Protein AF-A0A832AQT4-F1 (afdb_monomer)

pLDDT: mean 83.99, std 18.46, range [40.66, 98.44]

Radius of gyration: 21.01 Å; Cα contacts (8 Å, |Δi|>4): 128; chains: 1; bounding box: 37×65×33 Å

Sequence (84 aa):
MPAPIWPRCEAIRKQEDTVTPAWQVGIDIGGTFTDVVARGPDRGDVRAAKVATTPGDRAAGLAAALAAVGLGWGDIADLVLGTT

Mean predicted aligned error: 10.81 Å

Structure (mmCIF, N/CA/C/O backbone):
data_AF-A0A832AQT4-F1
#
_entry.id   AF-A0A832AQT4-F1
#
loop_
_atom_site.group_PDB
_atom_site.id
_atom_site.type_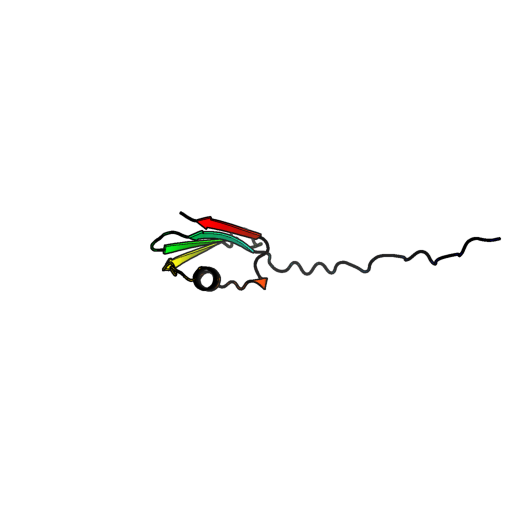symbol
_atom_site.label_atom_id
_atom_site.label_alt_id
_atom_site.label_comp_id
_atom_site.label_asym_id
_atom_site.label_entity_id
_atom_site.label_seq_id
_atom_site.pdbx_PDB_ins_code
_atom_site.Cartn_x
_atom_site.Cartn_y
_atom_site.Cartn_z
_atom_site.occupancy
_atom_site.B_iso_or_equiv
_atom_site.auth_seq_id
_atom_site.auth_comp_id
_atom_site.auth_asym_id
_atom_site.auth_atom_id
_atom_site.pdbx_PDB_model_num
ATOM 1 N N . MET A 1 1 ? 30.551 -60.111 -9.172 1.00 47.22 1 MET A N 1
ATOM 2 C CA . MET A 1 1 ? 29.232 -59.451 -9.086 1.00 47.22 1 MET A CA 1
ATOM 3 C C . MET A 1 1 ? 29.370 -58.074 -9.731 1.00 47.22 1 MET A C 1
ATOM 5 O O . MET A 1 1 ? 30.067 -57.258 -9.139 1.00 47.22 1 MET A O 1
ATOM 9 N N . PRO A 1 2 ? 28.860 -57.800 -10.944 1.00 56.16 2 PRO A N 1
ATOM 10 C CA . PRO A 1 2 ? 28.902 -56.439 -11.473 1.00 56.16 2 PRO A CA 1
ATOM 11 C C . PRO A 1 2 ? 27.822 -55.576 -10.800 1.00 56.16 2 PRO A C 1
ATOM 13 O O . PRO A 1 2 ? 26.718 -56.049 -10.532 1.00 56.16 2 PRO A O 1
ATOM 16 N N . ALA A 1 3 ? 28.173 -54.327 -10.491 1.00 51.53 3 ALA A N 1
ATOM 17 C CA . ALA A 1 3 ? 27.274 -53.315 -9.937 1.00 51.53 3 ALA A CA 1
ATOM 18 C C . ALA A 1 3 ? 26.162 -52.935 -10.943 1.00 51.53 3 ALA A C 1
ATOM 20 O O . ALA A 1 3 ? 26.385 -53.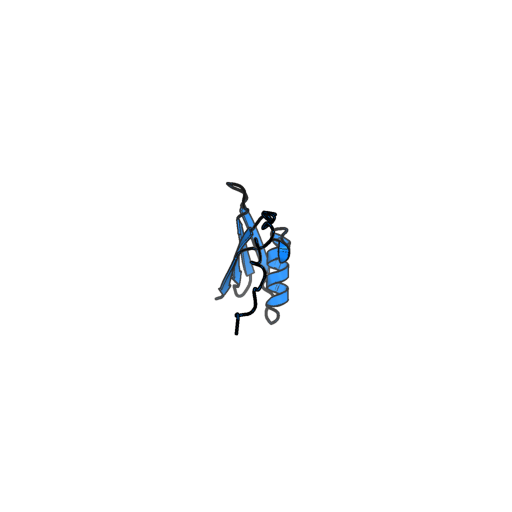049 -12.152 1.00 51.53 3 ALA A O 1
ATOM 21 N N . PRO A 1 4 ? 24.981 -52.467 -10.491 1.00 51.16 4 PRO A N 1
ATOM 22 C CA . PRO A 1 4 ? 23.916 -52.053 -11.396 1.00 51.16 4 PRO A CA 1
ATOM 23 C C . PRO A 1 4 ? 24.323 -50.793 -12.171 1.00 51.16 4 PRO A C 1
ATOM 25 O O . PRO A 1 4 ? 24.618 -49.746 -11.596 1.00 51.16 4 PRO A O 1
ATOM 28 N N . ILE A 1 5 ? 24.316 -50.905 -13.498 1.00 59.28 5 ILE A N 1
ATOM 29 C CA . ILE A 1 5 ? 24.404 -49.788 -14.442 1.00 59.28 5 ILE A CA 1
ATOM 30 C C . ILE A 1 5 ? 23.086 -49.008 -14.413 1.00 59.28 5 ILE A C 1
ATOM 32 O O . ILE 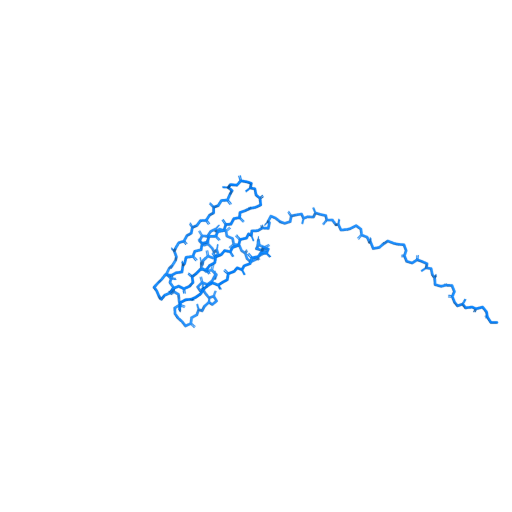A 1 5 ? 22.137 -49.326 -15.124 1.00 59.28 5 ILE A O 1
ATOM 36 N N . TRP A 1 6 ? 23.013 -47.985 -13.565 1.00 49.31 6 TRP A N 1
ATOM 37 C CA . TRP A 1 6 ? 21.975 -46.961 -13.677 1.00 49.31 6 TRP A CA 1
ATOM 38 C C . TRP A 1 6 ? 22.254 -46.128 -14.937 1.00 49.31 6 TRP A C 1
ATOM 40 O O . TRP A 1 6 ? 23.402 -45.711 -15.124 1.00 49.31 6 TRP A O 1
ATOM 50 N N . PRO A 1 7 ? 21.268 -45.846 -15.809 1.00 46.94 7 PRO A N 1
ATOM 51 C CA . PRO A 1 7 ? 21.493 -44.896 -16.883 1.00 46.94 7 PRO A CA 1
ATOM 52 C C . PRO A 1 7 ? 21.753 -43.528 -16.249 1.00 46.94 7 PRO A C 1
ATOM 54 O O . PRO A 1 7 ? 21.024 -43.082 -15.360 1.00 46.94 7 PRO A O 1
ATOM 57 N N . ARG A 1 8 ? 22.832 -42.879 -16.692 1.00 50.19 8 ARG A N 1
ATOM 58 C CA . ARG A 1 8 ? 23.135 -41.481 -16.388 1.00 50.19 8 ARG A CA 1
ATOM 59 C C . ARG A 1 8 ? 21.891 -40.669 -16.745 1.00 50.19 8 ARG A C 1
ATOM 61 O O . ARG A 1 8 ? 21.520 -40.607 -17.911 1.00 50.19 8 ARG A O 1
ATOM 68 N N . CYS A 1 9 ? 21.224 -40.108 -15.740 1.00 40.66 9 CYS A N 1
ATOM 69 C CA . CYS A 1 9 ? 20.104 -39.203 -15.956 1.00 40.66 9 CYS A CA 1
ATOM 70 C C . CYS A 1 9 ? 20.685 -37.926 -16.581 1.00 40.66 9 CYS A C 1
ATOM 72 O O . CYS A 1 9 ? 21.235 -37.070 -15.887 1.00 40.66 9 CYS A O 1
ATOM 74 N N . GLU A 1 10 ? 20.702 -37.872 -17.910 1.00 50.19 10 GLU A N 1
ATOM 75 C CA . GLU A 1 10 ? 21.100 -36.699 -18.673 1.00 50.19 10 GLU A CA 1
ATOM 76 C C . GLU A 1 10 ? 20.055 -35.599 -18.489 1.00 50.19 10 GLU A C 1
ATOM 78 O O . GLU A 1 10 ? 18.887 -35.769 -18.822 1.00 50.19 10 GLU A O 1
ATOM 83 N N . ALA A 1 11 ? 20.544 -34.481 -17.948 1.00 51.72 11 ALA A N 1
ATOM 84 C CA . ALA A 1 11 ? 19.972 -33.142 -17.949 1.00 51.72 11 ALA A CA 1
ATOM 85 C C . ALA A 1 11 ? 18.529 -33.002 -17.430 1.00 51.72 11 ALA A C 1
ATOM 87 O O . ALA A 1 11 ? 17.541 -33.261 -18.117 1.00 51.72 11 ALA A O 1
ATOM 88 N N . ILE A 1 12 ? 18.428 -32.426 -16.228 1.00 59.94 12 ILE A N 1
ATOM 89 C CA . ILE A 1 12 ? 17.274 -31.631 -15.799 1.00 59.94 12 ILE A CA 1
ATOM 90 C C . ILE A 1 12 ? 16.854 -30.751 -16.988 1.00 59.94 12 ILE A C 1
ATOM 92 O O . ILE A 1 12 ? 17.655 -29.968 -17.503 1.00 59.94 12 ILE A O 1
ATOM 96 N N . ARG A 1 13 ? 15.627 -30.959 -17.479 1.00 63.97 13 ARG A N 1
ATOM 97 C CA . ARG A 1 13 ? 15.066 -30.209 -18.606 1.00 63.97 13 ARG A CA 1
ATOM 98 C C . ARG A 1 13 ? 15.113 -28.709 -18.316 1.00 63.97 13 ARG A C 1
ATOM 100 O O . ARG A 1 13 ? 14.964 -28.290 -17.173 1.00 63.97 13 ARG A O 1
ATOM 107 N N . LYS A 1 14 ? 15.315 -27.956 -19.399 1.00 49.56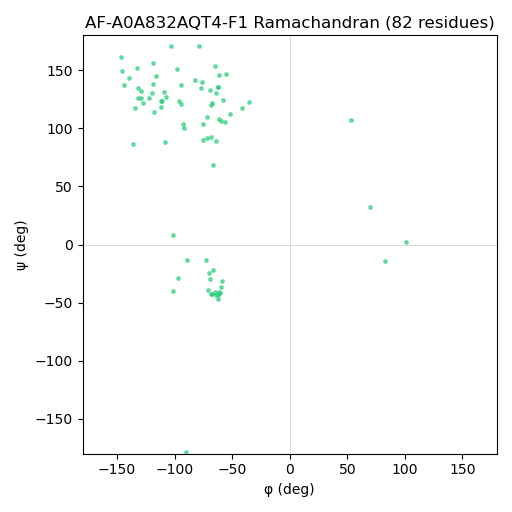 14 LYS A N 1
ATOM 108 C CA . LYS A 1 14 ? 15.416 -26.497 -19.491 1.00 49.56 14 LYS A CA 1
ATOM 109 C C . LYS A 1 14 ? 14.497 -25.782 -18.503 1.00 49.56 14 LYS A C 1
ATOM 111 O O . LYS A 1 14 ? 13.283 -25.950 -18.553 1.00 49.56 14 LYS A O 1
ATOM 116 N N . GLN A 1 15 ? 15.100 -24.951 -17.665 1.00 58.94 15 GLN A N 1
ATOM 117 C CA . GLN A 1 15 ? 14.406 -23.841 -17.037 1.00 58.94 15 GLN A CA 1
ATOM 118 C C . GLN A 1 15 ? 13.934 -22.940 -18.180 1.00 58.94 15 GLN A C 1
ATOM 120 O O . GLN A 1 15 ? 14.743 -22.369 -18.908 1.00 58.94 15 GLN A O 1
ATOM 125 N N . GLU A 1 16 ? 12.632 -22.939 -18.437 1.00 51.66 16 GLU A N 1
ATOM 126 C CA . GLU A 1 16 ? 12.031 -21.944 -19.309 1.00 51.66 16 GLU A CA 1
ATOM 127 C C . GLU A 1 16 ? 12.058 -20.636 -18.524 1.00 51.66 16 GLU A C 1
ATOM 129 O O . GLU A 1 16 ? 11.383 -20.501 -17.505 1.00 51.66 16 GLU A O 1
ATOM 134 N N . ASP A 1 17 ? 12.901 -19.706 -18.967 1.00 52.12 17 ASP A N 1
ATOM 135 C CA . ASP A 1 17 ? 12.973 -18.339 -18.462 1.00 52.12 17 ASP A CA 1
ATOM 136 C C . ASP A 1 17 ? 11.676 -17.592 -18.817 1.00 52.12 17 ASP A C 1
ATOM 138 O O . ASP A 1 17 ? 11.660 -16.673 -19.636 1.00 52.12 17 ASP A O 1
ATOM 142 N N . THR A 1 18 ? 10.545 -17.965 -18.221 1.00 50.78 18 THR A N 1
ATOM 143 C CA . THR A 1 18 ? 9.448 -17.015 -18.073 1.00 50.78 18 THR A CA 1
ATOM 144 C C . THR A 1 18 ? 9.873 -16.082 -16.956 1.00 50.78 18 THR A C 1
ATOM 146 O O . THR A 1 18 ? 9.646 -16.365 -15.780 1.00 50.78 18 THR A O 1
ATOM 14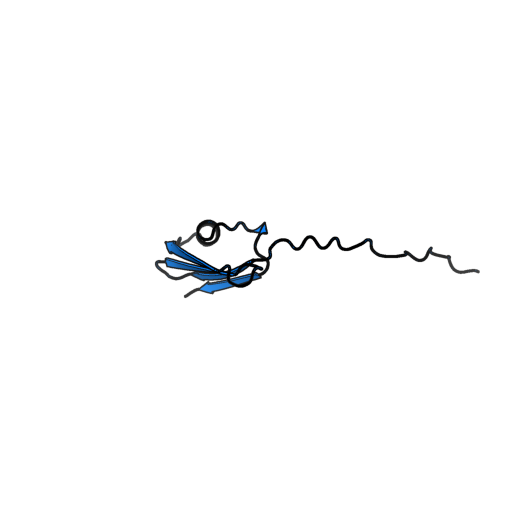9 N N . VAL A 1 19 ? 10.554 -14.991 -17.306 1.00 56.66 19 VAL A N 1
ATOM 150 C CA . VAL A 1 19 ? 10.705 -13.864 -16.385 1.00 56.66 19 VAL A CA 1
ATOM 151 C C . VAL A 1 19 ? 9.295 -13.330 -16.159 1.00 56.66 19 VAL A C 1
ATOM 153 O O . VAL A 1 19 ? 8.804 -12.499 -16.920 1.00 56.66 19 VAL A O 1
ATOM 156 N N . THR A 1 20 ? 8.594 -13.860 -15.157 1.00 58.09 20 THR A N 1
ATOM 157 C CA . THR A 1 20 ? 7.395 -13.211 -14.639 1.00 58.09 20 THR A CA 1
ATOM 158 C C . THR A 1 20 ? 7.857 -11.826 -14.194 1.00 58.09 20 THR A C 1
ATOM 160 O O . THR A 1 20 ? 8.847 -11.757 -13.459 1.00 58.09 20 THR A O 1
ATOM 163 N N . PRO A 1 21 ? 7.253 -10.726 -14.678 1.00 59.12 21 PRO A N 1
ATOM 164 C CA . PRO A 1 21 ? 7.671 -9.387 -14.293 1.00 59.12 21 PRO A CA 1
ATOM 165 C C . PRO A 1 21 ? 7.598 -9.273 -12.770 1.00 59.12 21 PRO A C 1
ATOM 167 O O . PRO A 1 21 ? 6.525 -9.255 -12.182 1.00 59.12 21 PRO A O 1
ATOM 170 N N . ALA A 1 22 ? 8.773 -9.286 -12.153 1.00 83.06 22 ALA A N 1
ATOM 171 C CA . ALA A 1 22 ? 8.961 -9.497 -10.732 1.00 83.06 22 ALA A CA 1
ATOM 172 C C . ALA A 1 22 ? 8.965 -8.145 -10.021 1.00 83.06 22 ALA A C 1
ATOM 174 O O . ALA A 1 22 ? 9.968 -7.428 -10.042 1.00 83.06 22 ALA A O 1
ATOM 175 N N . TRP A 1 23 ? 7.842 -7.781 -9.409 1.00 95.31 23 TRP A N 1
ATOM 176 C CA . TRP A 1 23 ? 7.724 -6.537 -8.661 1.00 95.31 23 TRP A CA 1
ATOM 177 C C . TRP A 1 23 ? 8.406 -6.648 -7.300 1.00 95.31 23 TRP A C 1
ATOM 179 O O . TRP A 1 23 ? 8.211 -7.620 -6.567 1.00 95.31 23 TRP A O 1
ATOM 189 N N . GLN A 1 24 ? 9.179 -5.620 -6.954 1.00 96.06 24 GLN A N 1
ATOM 190 C CA . GLN A 1 24 ? 9.659 -5.394 -5.593 1.00 96.06 24 GLN A CA 1
ATOM 191 C C . GLN A 1 24 ? 8.701 -4.441 -4.897 1.00 96.06 24 GLN A C 1
ATOM 193 O O . GLN A 1 24 ? 8.512 -3.312 -5.360 1.00 96.06 24 GLN A O 1
ATOM 198 N N . VAL A 1 25 ? 8.110 -4.872 -3.790 1.00 97.69 25 VAL A N 1
ATOM 199 C CA . VAL A 1 25 ? 7.070 -4.111 -3.100 1.00 97.69 25 VAL A CA 1
ATOM 200 C C . VAL A 1 25 ? 7.490 -3.829 -1.660 1.00 97.69 25 VAL A C 1
ATOM 202 O O . VAL A 1 25 ? 7.839 -4.730 -0.904 1.00 97.69 25 VAL A O 1
ATOM 205 N N . GLY A 1 26 ? 7.456 -2.557 -1.274 1.00 97.75 26 GLY A N 1
ATOM 206 C CA . GLY A 1 26 ? 7.599 -2.108 0.106 1.00 97.75 26 GLY A CA 1
ATOM 207 C C . GLY A 1 26 ? 6.265 -1.584 0.616 1.00 97.75 26 GLY A C 1
ATOM 208 O O . GLY A 1 26 ? 5.623 -0.779 -0.060 1.00 97.75 26 GLY A O 1
ATOM 209 N N . ILE A 1 27 ? 5.848 -2.040 1.793 1.00 97.94 27 ILE A N 1
ATOM 210 C CA . ILE A 1 27 ? 4.614 -1.601 2.447 1.00 97.94 27 ILE A CA 1
ATOM 211 C C . ILE A 1 27 ? 4.922 -1.195 3.882 1.00 97.94 27 ILE A C 1
ATOM 213 O O . ILE A 1 27 ? 5.571 -1.948 4.603 1.00 97.94 27 ILE A O 1
ATOM 217 N N . ASP A 1 28 ? 4.434 -0.028 4.292 1.00 96.94 28 ASP A N 1
ATOM 218 C CA . ASP A 1 28 ? 4.519 0.472 5.663 1.00 96.94 28 ASP A CA 1
ATOM 219 C C . ASP A 1 28 ? 3.116 0.652 6.246 1.00 96.94 28 ASP A C 1
ATOM 221 O O . ASP A 1 28 ? 2.319 1.463 5.769 1.00 96.94 28 ASP A O 1
ATOM 225 N N . ILE A 1 29 ? 2.792 -0.150 7.258 1.00 95.62 29 ILE A N 1
ATOM 226 C CA . ILE A 1 29 ? 1.486 -0.152 7.915 1.00 95.62 29 ILE A CA 1
ATOM 227 C C . ILE A 1 29 ? 1.538 0.800 9.114 1.00 95.62 29 ILE A C 1
ATOM 229 O O . ILE A 1 29 ? 2.066 0.465 10.176 1.00 95.62 29 ILE A O 1
ATOM 233 N N . GLY A 1 30 ? 0.941 1.981 8.961 1.00 94.12 30 GLY A N 1
ATOM 234 C CA . GLY A 1 30 ? 0.715 2.924 10.053 1.00 94.12 30 GLY A CA 1
ATOM 235 C C . GLY A 1 30 ? -0.635 2.719 10.749 1.00 94.12 30 GLY A C 1
ATOM 236 O O . GLY A 1 30 ? -1.436 1.858 10.381 1.00 94.12 30 GLY A O 1
ATOM 237 N N . GLY A 1 31 ? -0.935 3.562 11.742 1.00 93.44 31 GLY A N 1
ATOM 238 C CA . GLY A 1 31 ? -2.208 3.505 12.477 1.00 93.44 31 GLY A CA 1
ATOM 239 C C . GLY A 1 31 ? -3.425 3.955 11.657 1.00 93.44 31 GLY A C 1
ATOM 240 O O . GLY A 1 31 ? -4.486 3.342 11.734 1.00 93.44 31 GLY A O 1
ATOM 241 N N . THR A 1 32 ? -3.264 5.004 10.845 1.00 95.31 32 THR A N 1
ATOM 242 C CA . THR A 1 32 ? -4.351 5.577 10.026 1.00 95.31 32 THR A CA 1
ATOM 243 C C . THR A 1 32 ? -4.263 5.143 8.570 1.00 95.31 32 THR A C 1
ATOM 245 O O . THR A 1 32 ? -5.281 4.876 7.933 1.00 95.31 32 THR A O 1
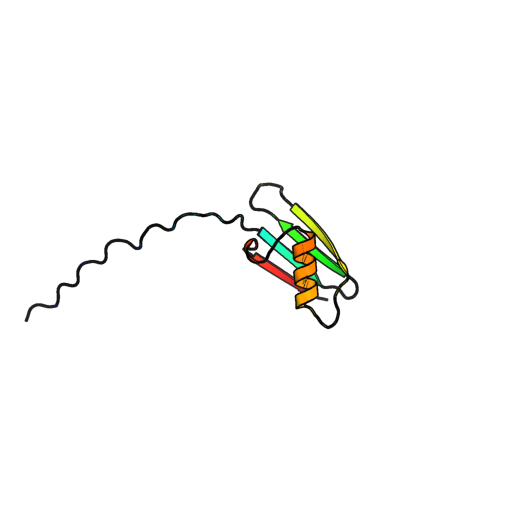ATOM 248 N N . PHE A 1 33 ? -3.046 5.086 8.037 1.00 96.94 33 PHE A N 1
ATOM 249 C CA . PHE A 1 33 ? -2.794 4.792 6.637 1.00 96.94 33 PHE A CA 1
ATOM 250 C C . PHE A 1 33 ? -1.706 3.740 6.485 1.00 96.94 33 PHE A C 1
ATOM 252 O O . PHE A 1 33 ? -0.803 3.644 7.314 1.00 96.94 33 PHE A O 1
ATOM 259 N N . THR A 1 34 ? -1.800 2.999 5.391 1.00 97.31 34 THR A N 1
ATOM 260 C CA . THR A 1 34 ? -0.780 2.088 4.893 1.00 97.31 34 THR A CA 1
ATOM 261 C C . THR A 1 34 ? -0.215 2.668 3.601 1.00 97.31 34 THR A C 1
ATOM 263 O O . THR A 1 34 ? -0.963 2.961 2.662 1.00 97.31 34 THR A O 1
ATOM 266 N N . ASP A 1 35 ? 1.095 2.866 3.573 1.00 97.81 35 ASP A N 1
ATOM 267 C CA . ASP A 1 35 ? 1.835 3.346 2.413 1.00 97.81 35 ASP A CA 1
ATOM 268 C C . ASP A 1 35 ? 2.386 2.149 1.628 1.00 97.81 35 ASP A C 1
ATOM 270 O O . ASP A 1 35 ? 2.891 1.194 2.215 1.00 97.81 35 ASP A O 1
ATOM 274 N N . VAL A 1 36 ? 2.288 2.181 0.298 1.00 98.31 36 VAL A N 1
ATOM 275 C CA . VAL A 1 36 ? 2.810 1.133 -0.592 1.00 98.31 36 VAL A CA 1
ATOM 276 C C . VAL A 1 36 ? 3.614 1.752 -1.723 1.00 98.31 36 VAL A C 1
ATOM 278 O O . VAL A 1 36 ? 3.188 2.723 -2.350 1.00 98.31 36 VAL A O 1
ATOM 281 N N . VAL A 1 37 ? 4.776 1.166 -1.999 1.00 98.06 37 VAL A N 1
ATOM 282 C CA . VAL A 1 37 ? 5.636 1.506 -3.132 1.00 98.06 37 VAL A CA 1
ATOM 283 C C . VAL A 1 37 ? 6.031 0.218 -3.838 1.00 98.06 37 VAL A C 1
ATOM 285 O O . VAL A 1 37 ? 6.571 -0.697 -3.222 1.00 98.06 37 VAL A O 1
ATOM 288 N N . ALA A 1 38 ? 5.789 0.157 -5.139 1.00 97.69 38 ALA A N 1
ATOM 289 C CA . ALA A 1 38 ? 6.125 -0.968 -5.987 1.00 97.69 38 ALA A CA 1
ATOM 290 C C . ALA A 1 38 ? 7.084 -0.514 -7.089 1.00 97.69 38 ALA A C 1
ATOM 292 O O . ALA A 1 38 ? 6.838 0.492 -7.758 1.00 97.69 38 ALA A O 1
ATOM 293 N N . ARG A 1 39 ? 8.180 -1.249 -7.275 1.00 96.62 39 ARG A N 1
ATOM 294 C CA . ARG A 1 39 ? 9.127 -1.050 -8.374 1.00 96.62 39 ARG A CA 1
ATOM 295 C C . ARG A 1 39 ? 9.047 -2.227 -9.330 1.00 96.62 39 ARG A C 1
ATOM 297 O O . ARG A 1 39 ? 9.207 -3.374 -8.906 1.00 96.62 39 ARG A O 1
ATOM 304 N N . GLY A 1 40 ? 8.780 -1.918 -10.590 1.00 94.31 40 GLY A N 1
ATOM 305 C CA . GLY A 1 40 ? 8.678 -2.892 -11.662 1.00 94.31 40 GLY A CA 1
ATOM 306 C C . GLY A 1 40 ? 10.051 -3.341 -12.165 1.00 94.31 40 GLY A C 1
ATOM 307 O O . GLY A 1 40 ? 11.078 -2.764 -11.797 1.00 94.31 40 GLY A O 1
ATOM 308 N N . PRO A 1 41 ? 10.079 -4.372 -13.021 1.00 87.06 41 PRO A N 1
ATOM 309 C CA . PRO A 1 41 ? 11.310 -4.889 -13.621 1.00 87.06 41 PRO A CA 1
ATOM 310 C C . PRO A 1 41 ? 11.922 -3.922 -14.646 1.00 87.06 41 PRO A C 1
ATOM 312 O O . PRO A 1 41 ? 13.131 -3.950 -14.881 1.00 87.06 41 PRO A O 1
ATOM 315 N N . ASP A 1 42 ? 11.101 -3.055 -15.240 1.00 86.44 42 ASP A N 1
ATOM 316 C CA . ASP A 1 42 ? 11.544 -2.063 -16.207 1.00 86.44 42 ASP A CA 1
ATOM 317 C C . ASP A 1 42 ? 12.112 -0.826 -15.510 1.00 86.44 42 ASP A C 1
ATOM 319 O O . ASP A 1 42 ? 11.608 -0.346 -14.488 1.00 86.44 42 ASP A O 1
ATOM 323 N N . ARG A 1 43 ? 13.179 -0.267 -16.088 1.00 76.69 43 ARG A N 1
ATOM 324 C CA . ARG A 1 43 ? 13.858 0.906 -15.533 1.00 76.69 43 ARG A CA 1
ATOM 325 C C . ARG A 1 43 ? 12.891 2.090 -15.444 1.00 76.69 43 ARG A C 1
ATOM 327 O O . ARG A 1 43 ? 12.635 2.759 -16.440 1.00 76.69 43 ARG A O 1
ATOM 334 N N . G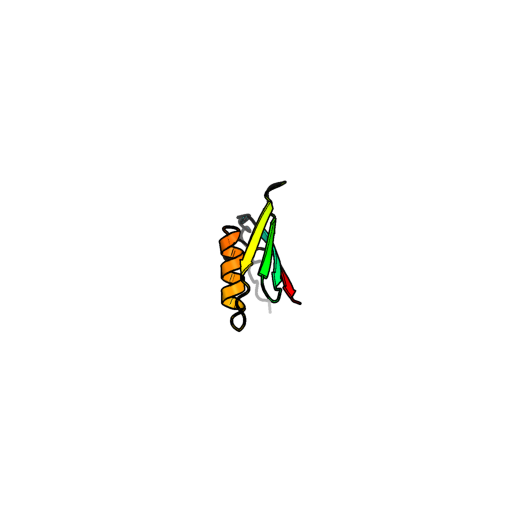LY A 1 44 ? 12.457 2.404 -14.226 1.00 81.56 44 GLY A N 1
ATOM 335 C CA . GLY A 1 44 ? 11.645 3.583 -13.926 1.00 81.56 44 GLY A CA 1
ATOM 336 C C . GLY A 1 44 ? 10.150 3.321 -13.755 1.00 81.56 44 GLY A C 1
ATOM 337 O O . GLY A 1 44 ? 9.438 4.286 -13.488 1.00 81.56 44 GLY A O 1
ATOM 338 N N . ASP A 1 45 ? 9.673 2.071 -13.845 1.00 92.50 45 ASP A N 1
ATOM 339 C CA . ASP A 1 45 ? 8.292 1.762 -13.453 1.00 92.50 45 ASP A CA 1
ATOM 340 C C . ASP A 1 45 ? 8.204 1.743 -11.921 1.00 92.50 45 ASP A C 1
ATOM 342 O O . ASP A 1 45 ? 8.702 0.838 -11.245 1.00 92.50 45 ASP A O 1
ATOM 346 N N . VAL A 1 46 ? 7.638 2.812 -11.368 1.00 95.94 46 VAL A N 1
ATOM 347 C CA . VAL A 1 46 ? 7.408 2.977 -9.936 1.00 95.94 46 VAL A CA 1
ATOM 348 C C . VAL A 1 46 ? 5.958 3.370 -9.735 1.00 95.94 46 VAL A C 1
ATOM 350 O O . VAL A 1 46 ? 5.485 4.362 -10.291 1.00 95.94 46 VAL A O 1
ATOM 353 N N . ARG A 1 47 ? 5.266 2.613 -8.890 1.00 97.50 47 ARG A N 1
ATOM 354 C CA . ARG A 1 47 ? 3.884 2.873 -8.490 1.00 97.50 47 ARG A CA 1
ATOM 355 C C . ARG A 1 47 ? 3.850 3.087 -6.993 1.00 97.50 47 ARG A C 1
ATOM 357 O O . ARG A 1 47 ? 4.517 2.373 -6.251 1.00 97.50 47 ARG A O 1
ATOM 364 N N . ALA A 1 48 ? 3.083 4.068 -6.549 1.00 97.94 48 ALA A N 1
ATOM 365 C CA . ALA A 1 48 ? 2.921 4.344 -5.134 1.00 97.94 48 ALA A CA 1
ATOM 366 C C . ALA A 1 48 ? 1.471 4.698 -4.837 1.00 97.94 48 ALA A C 1
ATOM 368 O O . ALA A 1 48 ? 0.811 5.366 -5.635 1.00 97.94 48 ALA A O 1
ATOM 369 N N . ALA A 1 49 ? 0.992 4.256 -3.683 1.00 98.44 49 ALA A N 1
ATOM 370 C CA . ALA A 1 49 ? -0.340 4.571 -3.203 1.00 98.44 49 ALA A CA 1
ATOM 371 C C . ALA A 1 49 ? -0.353 4.677 -1.677 1.00 98.44 49 ALA A C 1
ATOM 373 O O . ALA A 1 49 ? 0.533 4.175 -0.983 1.00 98.44 49 ALA A O 1
ATOM 374 N N . LYS A 1 50 ? -1.393 5.333 -1.167 1.00 98.19 50 LYS A N 1
ATOM 375 C CA . LYS A 1 50 ? -1.696 5.434 0.258 1.00 98.19 50 LYS A CA 1
ATOM 376 C C . LYS A 1 50 ? -3.136 4.997 0.458 1.00 98.19 50 LYS A C 1
ATOM 378 O O . LYS A 1 50 ? -4.042 5.569 -0.148 1.00 98.19 50 LYS A O 1
ATOM 383 N N . VAL A 1 51 ? -3.344 3.979 1.279 1.00 98.06 51 VAL A N 1
ATOM 384 C CA . VAL A 1 51 ? -4.672 3.423 1.570 1.00 98.06 51 VAL A CA 1
ATOM 385 C C . VAL A 1 51 ? -4.977 3.564 3.055 1.00 98.06 51 VAL A C 1
ATOM 387 O O . VAL A 1 51 ? -4.064 3.682 3.870 1.00 98.06 51 VAL A O 1
ATOM 390 N N . ALA A 1 52 ? -6.256 3.586 3.429 1.00 97.38 52 ALA A N 1
ATOM 391 C CA . ALA A 1 52 ? -6.632 3.542 4.839 1.00 97.38 52 ALA A CA 1
ATOM 392 C C . ALA A 1 52 ? -6.154 2.220 5.460 1.00 97.38 52 ALA A C 1
ATOM 394 O O . ALA A 1 52 ? -6.332 1.152 4.870 1.00 97.38 52 ALA A O 1
ATOM 395 N N . THR A 1 53 ? -5.560 2.285 6.652 1.00 96.56 53 THR A N 1
ATOM 396 C CA . THR A 1 53 ? -5.246 1.077 7.419 1.00 96.56 53 THR A CA 1
ATOM 397 C C . THR A 1 53 ? -6.546 0.348 7.734 1.00 96.56 53 THR A C 1
ATOM 399 O O . THR A 1 53 ? -7.584 0.972 7.951 1.00 96.56 53 THR A O 1
ATOM 402 N N . THR A 1 54 ? -6.491 -0.982 7.770 1.00 95.50 54 THR A N 1
ATOM 403 C CA . THR A 1 54 ? -7.600 -1.825 8.229 1.00 95.50 54 THR A CA 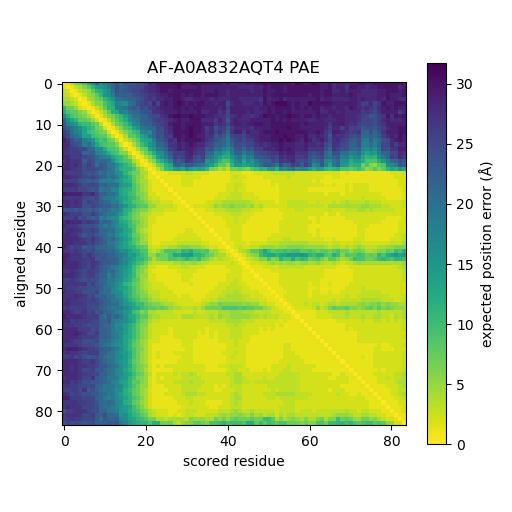1
ATOM 404 C C . THR A 1 54 ? -7.230 -2.433 9.587 1.00 95.50 54 THR A C 1
ATOM 406 O O . THR A 1 54 ? -6.610 -3.500 9.639 1.00 95.50 54 THR A O 1
ATOM 409 N N . PRO A 1 55 ? -7.524 -1.755 10.715 1.00 91.31 55 PRO A N 1
ATOM 410 C CA . PRO A 1 55 ? -7.197 -2.276 12.036 1.00 91.31 55 PRO A CA 1
ATOM 411 C C . PRO A 1 55 ? -7.938 -3.588 12.298 1.00 91.31 55 PRO A C 1
ATOM 413 O O . PRO A 1 55 ? -9.125 -3.707 12.014 1.00 91.31 55 PRO A O 1
ATOM 416 N N . GLY A 1 56 ? -7.236 -4.575 12.850 1.00 90.81 56 GLY A N 1
ATOM 417 C CA . GLY A 1 56 ? -7.809 -5.892 13.146 1.00 90.81 56 GLY A CA 1
ATOM 418 C C . GLY A 1 56 ? -7.851 -6.862 11.961 1.00 90.81 56 GLY A C 1
ATOM 419 O O . GLY A 1 56 ? -7.976 -8.058 12.201 1.00 90.81 56 GLY A O 1
ATOM 420 N N . ASP A 1 57 ? -7.649 -6.394 10.724 1.00 93.62 57 ASP A N 1
ATOM 421 C CA . ASP A 1 57 ? -7.520 -7.254 9.541 1.00 93.62 57 ASP A CA 1
ATOM 422 C C . ASP A 1 57 ? -6.369 -6.793 8.635 1.00 93.62 57 ASP A C 1
ATOM 424 O O . ASP A 1 57 ? -6.518 -6.030 7.677 1.00 93.62 57 ASP A O 1
ATOM 428 N N . ARG A 1 58 ? -5.171 -7.290 8.960 1.00 87.00 58 ARG A N 1
ATOM 429 C CA . ARG A 1 58 ? -3.950 -6.970 8.212 1.00 87.00 58 ARG A CA 1
ATOM 430 C C . ARG A 1 58 ? -3.939 -7.586 6.815 1.00 87.00 58 ARG A C 1
ATOM 432 O O . ARG A 1 58 ? -3.329 -7.011 5.919 1.00 87.00 58 ARG A O 1
ATOM 439 N N . ALA A 1 59 ? -4.593 -8.732 6.623 1.00 92.06 59 ALA A N 1
ATOM 440 C CA . ALA A 1 59 ? -4.630 -9.398 5.325 1.00 92.06 59 ALA A CA 1
ATOM 441 C C . ALA A 1 59 ? -5.455 -8.576 4.326 1.00 92.06 59 ALA A C 1
ATOM 443 O O . ALA A 1 59 ? -5.008 -8.357 3.199 1.00 92.06 59 ALA A O 1
ATOM 444 N N . ALA A 1 60 ? -6.601 -8.049 4.765 1.00 94.69 60 ALA A N 1
ATOM 445 C CA . ALA A 1 60 ? -7.409 -7.134 3.966 1.00 94.69 60 ALA A CA 1
ATOM 446 C C . ALA A 1 60 ? -6.660 -5.833 3.641 1.00 94.69 60 ALA A C 1
ATOM 448 O O . ALA A 1 60 ? -6.659 -5.401 2.488 1.00 94.69 60 ALA A O 1
ATOM 449 N N . GLY A 1 61 ? -5.963 -5.246 4.622 1.00 95.56 61 GLY A N 1
ATOM 450 C CA . GLY A 1 61 ? -5.149 -4.044 4.399 1.00 95.56 61 GLY A CA 1
ATOM 451 C C . GLY A 1 61 ? -4.037 -4.261 3.366 1.00 95.56 61 GLY A C 1
ATOM 452 O O . GLY A 1 61 ? -3.832 -3.432 2.481 1.00 95.56 61 GLY A O 1
ATOM 453 N N . LEU A 1 62 ? -3.368 -5.413 3.427 1.00 95.81 62 LEU A N 1
ATOM 454 C CA . LEU A 1 62 ? -2.317 -5.782 2.483 1.00 95.81 62 LEU A CA 1
ATOM 455 C C . LEU A 1 62 ? -2.872 -6.026 1.070 1.00 95.81 62 LEU A C 1
ATOM 457 O O . LEU A 1 62 ? -2.316 -5.523 0.096 1.00 95.81 62 LEU A O 1
ATOM 461 N N . ALA A 1 63 ? -4.012 -6.709 0.951 1.00 96.38 63 ALA A N 1
ATOM 462 C CA . ALA A 1 63 ? -4.692 -6.880 -0.332 1.00 96.38 63 ALA A CA 1
ATOM 463 C C . ALA A 1 63 ? -5.120 -5.533 -0.947 1.00 96.38 63 ALA A C 1
ATOM 465 O O . ALA A 1 63 ? -4.941 -5.320 -2.146 1.00 96.38 63 ALA A O 1
ATOM 466 N N . ALA A 1 64 ? -5.632 -4.604 -0.131 1.00 97.50 64 ALA A N 1
ATOM 467 C CA . ALA A 1 64 ? -6.007 -3.264 -0.577 1.00 97.50 64 ALA A CA 1
ATOM 468 C C . ALA A 1 64 ? -4.794 -2.450 -1.058 1.00 97.50 64 ALA A C 1
ATOM 470 O O . ALA A 1 64 ? -4.877 -1.772 -2.082 1.00 97.50 64 ALA A O 1
ATOM 471 N N . ALA A 1 65 ? -3.660 -2.546 -0.359 1.00 97.69 65 ALA A N 1
ATOM 472 C CA . ALA A 1 65 ? -2.418 -1.889 -0.753 1.00 97.69 65 ALA A CA 1
ATOM 473 C C . ALA A 1 65 ? -1.909 -2.393 -2.116 1.00 97.69 65 ALA A C 1
ATOM 475 O O . ALA A 1 65 ? -1.608 -1.590 -2.996 1.00 97.69 65 ALA A O 1
ATOM 476 N N . LEU A 1 66 ? -1.880 -3.712 -2.330 1.00 97.62 66 LEU A N 1
ATOM 477 C CA . LEU A 1 66 ? -1.462 -4.297 -3.610 1.00 97.62 66 LEU A CA 1
ATOM 478 C C . LEU A 1 66 ? -2.400 -3.913 -4.759 1.00 97.62 66 LEU A C 1
ATOM 480 O O . LEU A 1 66 ? -1.945 -3.485 -5.823 1.00 97.62 66 LEU A O 1
ATOM 484 N N . ALA A 1 67 ? -3.712 -3.965 -4.520 1.00 97.94 67 ALA A N 1
ATOM 485 C CA . ALA A 1 67 ? -4.703 -3.541 -5.502 1.00 97.94 67 ALA A CA 1
ATOM 486 C C . ALA A 1 67 ? -4.537 -2.060 -5.891 1.00 97.94 67 ALA A C 1
ATOM 488 O O . ALA A 1 67 ? -4.695 -1.714 -7.061 1.00 97.94 67 ALA A O 1
ATOM 489 N N . ALA A 1 68 ? -4.161 -1.192 -4.946 1.00 98.06 68 ALA A N 1
ATOM 490 C CA . ALA A 1 68 ? -3.963 0.236 -5.198 1.00 98.06 68 ALA A CA 1
ATOM 491 C C . ALA A 1 68 ? -2.772 0.545 -6.126 1.00 98.06 68 ALA A C 1
ATOM 493 O O . ALA A 1 68 ? -2.761 1.595 -6.768 1.00 98.06 68 ALA A O 1
ATOM 494 N N . VAL A 1 69 ? -1.800 -0.366 -6.242 1.00 97.69 69 VAL A N 1
ATOM 495 C CA . VAL A 1 69 ? -0.697 -0.287 -7.222 1.00 97.69 69 VAL A CA 1
ATOM 496 C C . VAL A 1 69 ? -0.915 -1.190 -8.447 1.00 97.69 69 VAL A C 1
ATOM 498 O O . VAL A 1 69 ? -0.033 -1.314 -9.302 1.00 97.69 69 VAL A O 1
ATOM 501 N N . GLY A 1 70 ? -2.108 -1.780 -8.568 1.00 96.94 70 GLY A N 1
ATOM 502 C CA . GLY A 1 70 ? -2.505 -2.621 -9.695 1.00 96.94 70 GLY A CA 1
ATOM 503 C C . GLY A 1 70 ? -1.771 -3.959 -9.746 1.00 96.94 70 GLY A C 1
ATOM 504 O O . GLY A 1 70 ? -1.500 -4.442 -10.842 1.00 96.94 70 GLY A O 1
ATOM 505 N N . LEU A 1 71 ? -1.411 -4.516 -8.587 1.00 96.31 71 LEU A N 1
ATOM 506 C CA . LEU A 1 71 ? -0.691 -5.783 -8.473 1.00 96.31 71 LEU A CA 1
ATOM 507 C C . LEU A 1 71 ? -1.532 -6.837 -7.754 1.00 96.31 71 LEU A C 1
ATOM 509 O O . LEU A 1 71 ? -2.267 -6.543 -6.807 1.00 96.31 71 LEU A O 1
ATOM 513 N N . GLY A 1 72 ? -1.384 -8.081 -8.191 1.00 95.19 72 GLY A N 1
ATOM 514 C CA . GLY A 1 72 ? -1.780 -9.271 -7.457 1.00 95.19 72 GLY A CA 1
ATOM 515 C C . GLY A 1 72 ? -0.574 -9.968 -6.829 1.00 95.19 72 GLY A C 1
ATOM 516 O O . GLY A 1 72 ? 0.582 -9.673 -7.119 1.00 95.19 72 GLY A O 1
ATOM 517 N N . TRP A 1 73 ? -0.842 -10.957 -5.978 1.00 92.19 73 TRP A N 1
ATOM 518 C CA . TRP A 1 73 ? 0.202 -11.733 -5.299 1.00 92.19 73 TRP A CA 1
ATOM 519 C C . TRP A 1 73 ? 1.172 -12.450 -6.245 1.00 92.19 73 TRP A C 1
ATOM 521 O O . TRP A 1 73 ? 2.336 -12.617 -5.902 1.00 92.19 73 TRP A O 1
ATOM 531 N N . GLY A 1 74 ? 0.702 -12.866 -7.425 1.00 92.69 74 GLY A N 1
ATOM 532 C CA . GLY A 1 74 ? 1.530 -13.546 -8.427 1.00 92.69 74 GLY A CA 1
ATOM 533 C C . GLY A 1 74 ? 2.532 -12.637 -9.145 1.00 92.69 74 GLY A C 1
ATOM 534 O O . GLY A 1 74 ? 3.440 -13.149 -9.792 1.00 92.69 74 GLY A O 1
ATOM 535 N N . ASP A 1 75 ? 2.387 -11.316 -9.014 1.00 93.19 75 ASP A N 1
ATOM 536 C CA . ASP A 1 75 ? 3.265 -10.332 -9.654 1.00 93.19 75 ASP A CA 1
ATOM 537 C C . ASP A 1 75 ? 4.481 -9.981 -8.776 1.00 93.19 75 ASP A C 1
ATOM 539 O O . ASP A 1 75 ? 5.428 -9.341 -9.231 1.00 93.19 75 ASP A O 1
ATOM 543 N N . ILE A 1 76 ? 4.463 -10.370 -7.498 1.00 93.75 76 ILE A N 1
ATOM 544 C CA . ILE A 1 76 ? 5.428 -9.925 -6.490 1.00 93.75 76 ILE A CA 1
ATOM 545 C C . ILE A 1 76 ? 6.539 -10.959 -6.351 1.00 93.75 76 ILE A C 1
ATOM 547 O O . ILE A 1 76 ? 6.284 -12.117 -6.027 1.00 93.75 76 ILE A O 1
ATOM 551 N N . ALA A 1 77 ? 7.783 -10.528 -6.536 1.00 93.56 77 ALA A N 1
ATOM 552 C CA . ALA A 1 77 ? 8.951 -11.370 -6.280 1.00 93.56 77 ALA A CA 1
ATOM 553 C C . ALA A 1 77 ? 9.564 -11.134 -4.902 1.00 93.56 77 ALA A C 1
ATOM 555 O O . ALA A 1 77 ? 10.160 -12.048 -4.335 1.00 93.56 77 ALA A O 1
ATOM 556 N N . ASP A 1 78 ? 9.426 -9.918 -4.376 1.00 93.56 78 ASP A N 1
ATOM 557 C CA . ASP A 1 78 ? 9.909 -9.561 -3.050 1.00 93.56 78 ASP A CA 1
ATOM 558 C C . ASP A 1 78 ? 8.953 -8.574 -2.378 1.00 93.56 78 ASP A C 1
ATOM 560 O O . ASP A 1 78 ? 8.463 -7.633 -3.013 1.00 93.56 78 ASP A O 1
ATOM 564 N N . LEU A 1 79 ? 8.690 -8.803 -1.092 1.00 94.62 79 LEU A N 1
ATOM 565 C CA . LEU A 1 79 ? 7.776 -8.013 -0.277 1.00 94.62 79 LEU A CA 1
ATOM 566 C C . LEU A 1 79 ? 8.426 -7.701 1.070 1.00 94.62 79 LEU A C 1
ATOM 568 O O . LEU A 1 79 ? 8.652 -8.597 1.884 1.00 94.62 79 LEU A O 1
ATOM 572 N N . VAL A 1 80 ? 8.638 -6.417 1.343 1.00 96.69 80 VAL A N 1
ATOM 573 C CA . VAL A 1 80 ? 9.109 -5.936 2.645 1.00 96.69 80 VAL A CA 1
ATOM 574 C C . VAL A 1 80 ? 7.965 -5.239 3.368 1.00 96.69 80 VAL A C 1
ATOM 576 O O . VAL A 1 80 ? 7.341 -4.326 2.827 1.00 96.69 80 VAL A O 1
ATOM 579 N N . LEU A 1 81 ? 7.711 -5.665 4.606 1.00 94.38 81 LEU A N 1
ATOM 580 C CA . LEU A 1 81 ? 6.672 -5.108 5.468 1.00 94.38 81 LEU A CA 1
ATOM 581 C C . LEU A 1 81 ? 7.297 -4.358 6.646 1.00 94.38 81 LEU A C 1
ATOM 583 O O . LEU A 1 81 ? 7.979 -4.953 7.482 1.00 94.38 81 LEU A O 1
ATOM 587 N N . GLY A 1 82 ? 7.025 -3.060 6.713 1.00 92.31 82 GLY A N 1
ATOM 588 C CA . GLY A 1 82 ? 7.184 -2.215 7.889 1.00 92.31 82 GLY A CA 1
ATOM 589 C C . GLY A 1 82 ? 5.852 -2.050 8.621 1.00 92.31 82 GLY A C 1
ATOM 590 O O . GLY A 1 82 ? 4.775 -2.133 8.029 1.00 92.31 82 GLY A O 1
ATOM 591 N N . THR A 1 83 ? 5.919 -1.856 9.932 1.00 88.38 83 THR A N 1
ATOM 592 C CA . THR A 1 83 ? 4.768 -1.492 10.763 1.00 88.38 83 THR A CA 1
ATOM 593 C C . THR A 1 83 ? 5.248 -0.574 11.876 1.00 88.38 83 THR A C 1
ATOM 595 O O . THR A 1 83 ? 6.389 -0.705 12.326 1.00 88.38 83 THR A O 1
ATOM 598 N N . THR A 1 84 ? 4.376 0.326 12.324 1.00 82.31 84 THR A N 1
ATOM 599 C CA . THR A 1 84 ? 4.596 1.178 13.507 1.00 82.31 84 THR A CA 1
ATOM 600 C C . THR A 1 84 ? 3.925 0.596 14.747 1.00 82.31 84 THR A C 1
ATOM 602 O O . THR A 1 84 ? 2.881 -0.081 14.584 1.00 82.31 84 THR A O 1
#

Foldseek 3Di:
DDDDDDPDPPDDDDDPPPVLFAKAKEWEAEPFKIKIWIDTPDPPPIFIDIGGHDPPDNVVRVCVRQVNRPHDPSNHPHYHYHYD

Nearest PDB structures (foldseek):
  6vzz-assembly1_A-2  TM=5.752E-01  e=2.575E-02  Balamuthia mandrillaris
  7pnw-assembly1_I  TM=3.929E-01  e=6.838E-02  Mus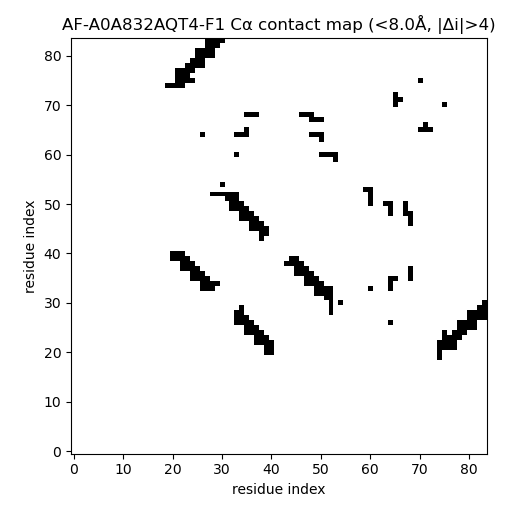 musculus
  7o24-assembly1_B  TM=4.676E-01  e=9.469E-02  White-tufted-ear marmoset simian foamy virus
  8any-assembly1_AI  TM=3.753E-01  e=1.938E-01  Homo sapiens
  6zm6-assembly1_AI  TM=3.451E-01  e=1.079E-01  Homo sapiens

Secondary structure (DSSP, 8-state):
-PPP------------------EEEEEEE-SSEEEEEEE-SSTT-EEEEEEE--TT-HHHHHHHHHHHTT--GGGEEEEEEEE-

Solvent-accessible surface area (backbone atoms only — not comparable to full-atom values): 5154 Å² total; per-residue (Å²): 135,84,76,86,84,71,79,79,83,74,67,86,73,79,83,76,84,74,78,65,68,43,24,41,35,43,35,39,40,44,89,67,39,26,41,31,40,35,36,46,74,54,95,82,47,69,39,69,42,78,40,71,39,40,85,98,37,64,68,60,32,50,51,50,43,35,50,62,58,75,43,58,81,91,39,52,70,44,79,46,81,48,70,117